Protein AF-A0A1R3J4M8-F1 (afdb_monomer)

Mean predicted aligned error: 1.96 Å

InterPro domains:
  IPR008146 Glutamine synthetase, catalytic domain [PS51987] (1-100)
  IPR014746 Glutamine synthetase/guanido kinase, catalytic domain [SSF55931] (4-96)
  IPR050292 Glutamine Synthetase [PTHR20852] (1-98)

Foldseek 3Di:
DADALALVLQVLLLVLCQVCLVVLLVQQDPPLCVVQCLPDLHHHSVDAAEDEVRSSHQKYDYPVCVVRSHDHIDRPSRDPRHDPVRNVVVSCCSSPPDDD

Solvent-accessible surface area (backbone atoms only — not comparable to full-atom values): 5507 Å² total; per-residue (Å²): 64,72,49,89,68,8,39,61,52,45,53,55,34,51,55,42,48,53,76,44,42,67,64,50,56,76,56,19,25,88,73,38,73,80,57,26,64,51,47,93,65,21,21,36,74,91,55,81,44,68,36,72,69,32,53,50,27,30,28,27,29,46,61,64,25,64,74,67,32,20,49,65,72,44,78,64,67,58,35,99,75,36,52,67,71,60,47,55,51,50,52,47,39,47,54,69,72,54,76,135

Secondary structure (DSSP, 8-state):
--STTHHHHHHHHHHHHHHTHHHHHHHS-TTGGGT-BS-TT--BTT---EEET-TTSSEEE-HHHHHHT---EEE----TT--HHHHHHHHHIIIII---

Nearest PDB structures (foldseek):
  2d3a-assembly1_A  TM=1.007E+00  e=2.610E-14  Zea mays
  7v4i-assembly1_D  TM=9.788E-01  e=6.530E-13  Camellia sinensis
  7v4h-assembly1_J  TM=9.639E-01  e=5.756E-13  Glycine max
  8ecy-assembly1_A  TM=9.749E-01  e=1.538E-09  Bos taurus
  2qc8-assembly1_H  TM=9.779E-01  e=1.746E-09  Homo sapiens

Sequence (100 aa):
MRNDGGYEIIKTAIEKLKLRHKEHISAYGEGNERRLTGKHETADINTFSWGVANRGASVRVGRDTEKDGKGYFEDRRPASNMDPYVVTSMIAETTILWKP

Organism: Corchorus capsularis (NCBI:txid210143)

Radius of gyration: 13.24 Å; Cα contacts (8 Å, |Δi|>4): 159; chains: 1; bounding box: 31×24×31 Å

Structure (mmCIF, N/CA/C/O backbone):
data_AF-A0A1R3J4M8-F1
#
_entry.id   AF-A0A1R3J4M8-F1
#
loop_
_atom_site.group_PDB
_atom_site.id
_atom_site.type_symbol
_atom_site.label_atom_id
_atom_site.label_alt_id
_atom_site.label_comp_id
_atom_site.label_asym_id
_atom_site.label_entity_id
_atom_site.label_seq_id
_atom_site.pdbx_PDB_ins_code
_atom_site.Cartn_x
_atom_site.Cartn_y
_atom_site.Cartn_z
_atom_site.occupancy
_atom_site.B_iso_or_equiv
_atom_site.auth_seq_id
_atom_site.auth_comp_id
_atom_site.auth_asym_id
_atom_site.auth_atom_id
_atom_site.pdbx_PDB_model_num
ATOM 1 N N . MET A 1 1 ? -8.096 -3.087 11.597 1.00 96.81 1 MET A N 1
ATOM 2 C CA . MET A 1 1 ? -8.469 -2.410 10.332 1.00 96.81 1 MET A CA 1
ATOM 3 C C . MET A 1 1 ? -9.950 -2.555 9.983 1.00 96.81 1 MET A C 1
ATOM 5 O O . MET A 1 1 ? -10.545 -1.550 9.630 1.00 96.81 1 MET A O 1
ATOM 9 N N . ARG A 1 2 ? -10.560 -3.751 10.065 1.00 98.06 2 ARG A N 1
ATOM 10 C CA . ARG A 1 2 ? -11.976 -3.959 9.674 1.00 98.06 2 ARG A CA 1
ATOM 11 C C . ARG A 1 2 ? -13.011 -3.844 10.802 1.00 98.06 2 ARG A C 1
ATOM 13 O O . ARG A 1 2 ? -14.194 -3.752 10.508 1.00 98.06 2 ARG A O 1
ATOM 20 N N . ASN A 1 3 ? -12.574 -3.841 12.059 1.00 98.12 3 ASN A N 1
ATOM 21 C CA . ASN A 1 3 ? -13.438 -3.570 13.214 1.00 98.12 3 ASN A CA 1
ATOM 22 C C . ASN A 1 3 ? -13.620 -2.057 13.408 1.00 98.12 3 ASN A C 1
ATOM 24 O O . ASN A 1 3 ? -12.887 -1.275 12.799 1.00 98.12 3 ASN A O 1
ATOM 28 N N . ASP A 1 4 ? -14.564 -1.657 14.260 1.00 97.44 4 ASP A N 1
ATOM 29 C CA . ASP A 1 4 ? -14.813 -0.249 14.595 1.00 97.44 4 ASP A CA 1
ATOM 30 C C . ASP A 1 4 ? -13.544 0.447 15.110 1.00 97.44 4 ASP A C 1
ATOM 32 O O . ASP A 1 4 ? -12.712 -0.160 15.787 1.00 97.44 4 ASP A O 1
ATOM 36 N N . GLY A 1 5 ? -13.353 1.708 14.708 1.00 96.38 5 GLY A N 1
ATOM 37 C CA . GLY A 1 5 ? -12.098 2.444 14.924 1.00 96.38 5 GLY A CA 1
ATOM 38 C C . GLY A 1 5 ? -10.929 1.961 14.052 1.00 96.38 5 GLY A C 1
ATOM 39 O O . GLY A 1 5 ? -9.786 2.384 14.225 1.00 96.38 5 GLY A O 1
ATOM 40 N N . GLY A 1 6 ? -11.186 1.065 13.097 1.00 98.44 6 GLY A N 1
ATOM 41 C CA . GLY A 1 6 ? -10.167 0.432 12.271 1.00 98.44 6 GLY A CA 1
ATOM 42 C C . GLY A 1 6 ? -9.396 1.374 11.346 1.00 98.44 6 GLY A C 1
ATOM 43 O O . GLY A 1 6 ? -8.296 1.004 10.927 1.00 98.44 6 GLY A O 1
ATOM 44 N N . TYR A 1 7 ? -9.925 2.565 11.055 1.00 98.44 7 TYR A N 1
ATOM 45 C CA . TYR A 1 7 ? -9.274 3.584 10.230 1.00 98.44 7 TYR A CA 1
ATOM 46 C C . TYR A 1 7 ? -7.986 4.133 10.853 1.00 98.44 7 TYR A C 1
ATOM 48 O O . TYR A 1 7 ? -7.004 4.328 10.138 1.00 98.44 7 TYR A O 1
ATOM 56 N N . GLU A 1 8 ? -7.920 4.279 12.177 1.00 98.38 8 GLU A N 1
ATOM 57 C CA . GLU A 1 8 ? -6.680 4.708 12.841 1.00 98.38 8 GLU A CA 1
ATOM 58 C C . GLU A 1 8 ? -5.584 3.646 12.706 1.00 98.38 8 GLU A C 1
ATOM 60 O O . GLU A 1 8 ? -4.439 3.961 12.392 1.00 98.38 8 GLU A O 1
ATOM 65 N N . ILE A 1 9 ? -5.953 2.363 12.788 1.00 98.44 9 ILE A N 1
ATOM 66 C CA . ILE A 1 9 ? -5.023 1.251 12.535 1.00 98.44 9 ILE A CA 1
ATOM 67 C C . ILE A 1 9 ? -4.537 1.247 11.077 1.00 98.44 9 ILE A C 1
ATOM 69 O O . ILE A 1 9 ? -3.382 0.908 10.817 1.00 98.44 9 ILE A O 1
ATOM 73 N N . ILE A 1 10 ? -5.394 1.629 10.122 1.00 98.81 10 ILE A N 1
ATOM 74 C CA . ILE A 1 10 ? -5.001 1.801 8.715 1.00 98.81 10 ILE A CA 1
ATOM 75 C C . ILE A 1 10 ? -3.952 2.911 8.597 1.00 98.81 10 ILE A C 1
ATOM 77 O O . ILE A 1 10 ? -2.893 2.665 8.025 1.00 98.81 10 ILE A O 1
ATOM 81 N N . LYS A 1 11 ? -4.192 4.093 9.179 1.00 98.56 11 LYS A N 1
ATOM 82 C CA . LYS A 1 11 ? -3.223 5.202 9.162 1.00 98.56 11 LYS A CA 1
ATOM 83 C C . LYS A 1 11 ? -1.886 4.795 9.781 1.00 98.56 11 LYS A C 1
ATOM 85 O O . LYS A 1 11 ? -0.847 5.007 9.165 1.00 98.56 11 LYS A O 1
ATOM 90 N N . THR A 1 12 ? -1.900 4.137 10.943 1.00 98.44 12 THR A N 1
ATOM 91 C CA . THR A 1 12 ? -0.673 3.638 11.585 1.00 98.44 12 THR A CA 1
ATOM 92 C C . THR A 1 12 ? 0.092 2.666 10.683 1.00 98.44 12 THR A C 1
ATOM 94 O O . THR A 1 12 ? 1.312 2.763 10.570 1.00 98.44 12 THR A O 1
ATOM 97 N N . ALA A 1 13 ? -0.600 1.741 10.012 1.00 98.69 13 ALA A N 1
ATOM 98 C CA . ALA A 1 13 ? 0.039 0.808 9.086 1.00 98.69 13 ALA A CA 1
ATOM 99 C C . ALA A 1 13 ? 0.655 1.518 7.869 1.00 98.69 13 ALA A C 1
ATOM 101 O O . ALA A 1 13 ? 1.761 1.170 7.455 1.00 98.69 13 ALA A O 1
ATOM 102 N N . ILE A 1 14 ? -0.022 2.533 7.326 1.00 98.69 14 ILE A N 1
ATOM 103 C CA . ILE A 1 14 ? 0.486 3.342 6.211 1.00 98.69 14 ILE A CA 1
ATOM 104 C C . ILE A 1 14 ? 1.747 4.115 6.619 1.00 98.69 14 ILE A C 1
ATOM 106 O O . ILE A 1 14 ? 2.715 4.129 5.859 1.00 98.69 14 ILE A O 1
ATOM 110 N N . GLU A 1 15 ? 1.789 4.692 7.824 1.00 98.50 15 GLU A N 1
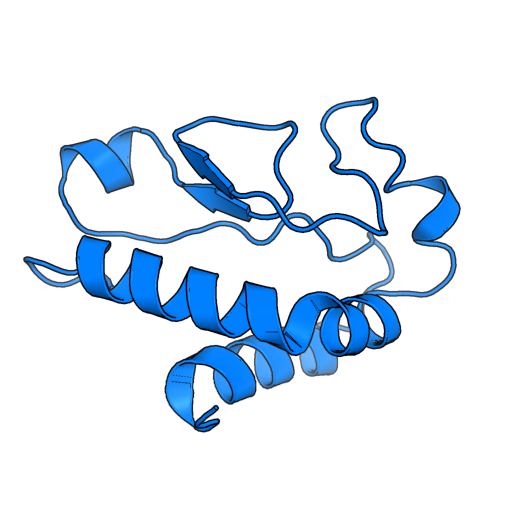ATOM 111 C CA . GLU A 1 15 ? 2.997 5.366 8.320 1.00 98.50 15 GLU A CA 1
ATOM 112 C C . GLU A 1 15 ? 4.173 4.391 8.480 1.00 98.50 15 GLU A C 1
ATOM 114 O O . GLU A 1 15 ? 5.297 4.727 8.114 1.00 98.50 15 GLU A O 1
ATOM 119 N N . LYS A 1 16 ? 3.942 3.143 8.911 1.00 98.75 16 LYS A N 1
ATOM 120 C CA . LYS A 1 16 ? 5.007 2.122 8.903 1.00 98.75 16 LYS A CA 1
ATOM 121 C C . LYS A 1 16 ? 5.507 1.809 7.486 1.00 98.75 16 LYS A C 1
ATOM 123 O O . LYS A 1 16 ? 6.713 1.722 7.268 1.00 98.75 16 LYS A O 1
ATOM 128 N N . LEU A 1 17 ? 4.603 1.679 6.510 1.00 98.75 17 LEU A N 1
ATOM 129 C CA . LEU A 1 17 ? 4.967 1.437 5.104 1.00 98.75 17 LEU A CA 1
ATOM 130 C C . LEU A 1 17 ? 5.767 2.593 4.490 1.00 98.75 17 LEU A C 1
ATOM 132 O O . LEU A 1 17 ? 6.622 2.352 3.635 1.00 98.75 17 LEU A O 1
ATOM 136 N N . LYS A 1 18 ? 5.505 3.830 4.924 1.00 98.62 18 LYS A N 1
ATOM 137 C CA . LYS A 1 18 ? 6.272 5.016 4.529 1.00 98.62 18 LYS A CA 1
ATOM 138 C C . LYS A 1 18 ? 7.728 4.921 4.976 1.00 98.62 18 LYS A C 1
ATOM 140 O O . LYS A 1 18 ? 8.620 5.238 4.194 1.00 98.62 18 LYS A O 1
ATOM 145 N N . LEU A 1 19 ? 7.967 4.462 6.206 1.00 98.56 19 LEU A N 1
ATOM 146 C CA . LEU A 1 19 ? 9.315 4.349 6.773 1.00 98.56 19 LEU A CA 1
ATOM 147 C C . LEU A 1 19 ? 10.178 3.311 6.050 1.00 98.56 19 LEU A C 1
ATOM 149 O O . LEU A 1 19 ? 11.378 3.520 5.924 1.00 98.56 19 LEU A O 1
ATOM 153 N N . ARG A 1 20 ? 9.568 2.239 5.528 1.00 98.56 20 ARG A N 1
ATOM 154 C CA . ARG A 1 20 ? 10.257 1.187 4.757 1.00 98.56 20 ARG A CA 1
ATOM 155 C C . ARG A 1 20 ? 10.020 1.287 3.246 1.00 98.56 20 ARG A C 1
ATOM 157 O O . ARG A 1 20 ? 9.977 0.284 2.533 1.00 98.56 20 ARG A O 1
ATOM 164 N N . HIS A 1 21 ? 9.767 2.494 2.731 1.00 98.56 21 HIS A N 1
ATOM 165 C CA . HIS A 1 21 ? 9.380 2.668 1.330 1.00 98.56 21 HIS A CA 1
ATOM 166 C C . HIS A 1 21 ? 10.425 2.110 0.354 1.00 98.56 21 HIS A C 1
ATOM 168 O O . HIS A 1 21 ? 10.050 1.406 -0.584 1.00 98.56 21 HIS A O 1
ATOM 174 N N . LYS A 1 22 ? 11.713 2.388 0.589 1.00 98.19 22 LYS A N 1
ATOM 175 C CA . LYS A 1 22 ? 12.807 1.977 -0.303 1.00 98.19 22 LYS A CA 1
ATOM 176 C C . LYS A 1 22 ? 12.970 0.459 -0.339 1.00 98.19 22 LYS A C 1
ATOM 178 O O . LYS A 1 22 ? 13.119 -0.117 -1.412 1.00 98.19 22 LYS A O 1
ATOM 183 N N . GLU A 1 23 ? 12.880 -0.180 0.821 1.00 98.38 23 GLU A N 1
ATOM 184 C CA . GLU A 1 23 ? 12.970 -1.627 0.989 1.00 98.38 23 GLU A CA 1
ATOM 185 C C . GLU A 1 23 ? 11.834 -2.317 0.234 1.00 98.38 23 GLU A C 1
ATOM 187 O O . GLU A 1 23 ? 12.085 -3.206 -0.577 1.00 98.38 23 GLU A O 1
ATOM 192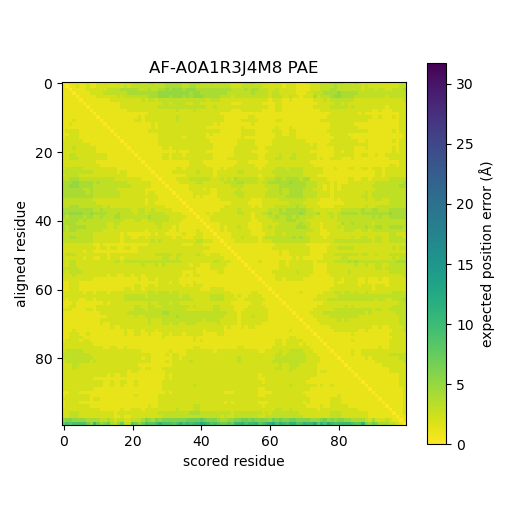 N N . HIS A 1 24 ? 10.597 -1.842 0.410 1.00 98.69 24 HIS A N 1
ATOM 193 C CA . HIS A 1 24 ? 9.451 -2.361 -0.335 1.00 98.69 24 HIS A CA 1
ATOM 194 C C . HIS A 1 24 ? 9.624 -2.174 -1.850 1.00 98.69 24 HIS A C 1
ATOM 196 O O . HIS A 1 24 ? 9.448 -3.131 -2.596 1.00 98.69 24 HIS A O 1
ATOM 202 N N . ILE A 1 25 ? 10.017 -0.983 -2.325 1.00 98.56 25 ILE A N 1
ATOM 203 C CA . ILE A 1 25 ? 10.211 -0.733 -3.765 1.00 98.56 25 ILE A CA 1
ATOM 204 C C . ILE A 1 25 ? 11.230 -1.699 -4.379 1.00 98.56 25 ILE A C 1
ATOM 206 O O . ILE A 1 25 ? 10.977 -2.216 -5.466 1.00 98.56 25 ILE A O 1
ATOM 210 N N . SER A 1 26 ? 12.324 -2.002 -3.672 1.00 98.12 26 SER A N 1
ATOM 211 C CA . SER A 1 26 ? 13.345 -2.942 -4.157 1.00 98.12 26 SER A CA 1
ATOM 212 C C . SER A 1 26 ? 12.825 -4.371 -4.370 1.00 98.12 26 SER A C 1
ATOM 214 O O . SER A 1 26 ? 13.367 -5.102 -5.192 1.00 98.12 26 SER A O 1
ATOM 216 N N . ALA A 1 27 ? 11.746 -4.752 -3.680 1.00 98.19 27 ALA A N 1
ATOM 217 C CA . ALA A 1 27 ? 11.124 -6.073 -3.761 1.00 98.19 27 ALA A CA 1
ATOM 218 C C . ALA A 1 27 ? 9.833 -6.100 -4.605 1.00 98.19 27 ALA A C 1
ATOM 220 O O . ALA A 1 27 ? 9.210 -7.147 -4.770 1.00 98.19 27 ALA A O 1
ATOM 221 N N . TYR A 1 28 ? 9.392 -4.955 -5.131 1.00 98.44 28 TYR A N 1
ATOM 222 C CA . TYR A 1 28 ? 8.072 -4.776 -5.751 1.00 98.44 28 TYR A CA 1
ATOM 223 C C . TYR A 1 28 ? 8.062 -5.000 -7.273 1.00 98.44 28 TYR A C 1
ATOM 225 O O . TYR A 1 28 ? 7.193 -4.477 -7.974 1.00 98.44 28 TYR A O 1
ATOM 233 N N . GLY A 1 29 ? 8.995 -5.817 -7.766 1.00 97.62 29 GLY A N 1
ATOM 234 C CA . GLY A 1 29 ? 9.151 -6.178 -9.175 1.00 97.62 29 GLY A CA 1
ATOM 235 C C . GLY A 1 29 ? 10.188 -5.322 -9.905 1.00 97.62 29 GLY A C 1
ATOM 236 O O . GLY A 1 29 ? 10.294 -4.114 -9.695 1.00 97.62 29 GLY A O 1
ATOM 237 N N . GLU A 1 30 ? 10.963 -5.962 -10.777 1.00 97.19 30 GLU A N 1
ATOM 238 C CA . GLU A 1 30 ? 12.005 -5.301 -11.566 1.00 97.19 30 GLU A CA 1
ATOM 239 C C . GLU A 1 30 ? 11.414 -4.405 -12.659 1.00 97.19 30 GLU A C 1
ATOM 241 O O . GLU A 1 30 ? 10.376 -4.715 -13.250 1.00 97.19 30 GLU A O 1
ATOM 246 N N . GLY A 1 31 ? 12.105 -3.308 -12.978 1.00 97.62 31 GLY A N 1
ATOM 247 C CA . GLY A 1 31 ? 11.696 -2.385 -14.037 1.00 97.62 31 GLY A CA 1
ATOM 248 C C . GLY A 1 31 ? 10.601 -1.392 -13.635 1.00 97.62 31 GLY A C 1
ATOM 249 O O . GLY A 1 31 ? 10.053 -0.691 -14.493 1.00 97.62 31 GLY A O 1
ATOM 250 N N . ASN A 1 32 ? 10.247 -1.346 -12.349 1.00 97.44 32 ASN A N 1
ATOM 251 C CA . ASN A 1 32 ? 9.155 -0.531 -11.828 1.00 97.44 32 ASN A CA 1
ATOM 252 C C . ASN A 1 32 ? 9.424 0.979 -11.963 1.00 97.44 32 ASN A C 1
ATOM 254 O O . ASN A 1 32 ? 8.477 1.761 -12.036 1.00 97.44 32 ASN A O 1
ATOM 258 N N . GLU A 1 33 ? 10.690 1.393 -12.085 1.00 96.88 33 GLU A N 1
ATOM 259 C CA . GLU A 1 33 ? 11.112 2.775 -12.347 1.00 96.88 33 GLU A CA 1
ATOM 260 C C . GLU A 1 33 ? 10.545 3.339 -13.655 1.00 96.88 33 GLU A C 1
ATOM 262 O O . GLU A 1 33 ? 10.314 4.541 -13.766 1.00 96.88 33 GLU A O 1
ATOM 267 N N . ARG A 1 34 ? 10.244 2.474 -14.633 1.00 97.44 34 ARG A N 1
ATOM 268 C CA . ARG A 1 34 ? 9.600 2.879 -15.892 1.00 97.44 34 ARG A CA 1
ATOM 269 C C . ARG A 1 34 ? 8.104 3.145 -15.732 1.00 97.44 34 ARG A C 1
ATOM 271 O O . ARG A 1 34 ? 7.515 3.832 -16.562 1.00 97.44 34 ARG A O 1
ATOM 278 N N . ARG A 1 35 ? 7.480 2.580 -14.691 1.00 98.06 35 ARG A N 1
ATOM 279 C CA . ARG A 1 35 ? 6.039 2.680 -14.422 1.00 98.06 35 ARG A CA 1
ATOM 280 C C . ARG A 1 35 ? 5.729 3.769 -13.397 1.00 98.06 35 ARG A C 1
ATOM 282 O O . ARG A 1 35 ? 4.866 4.603 -13.654 1.00 98.06 35 ARG A O 1
ATOM 289 N N . LEU A 1 36 ? 6.414 3.757 -12.253 1.00 98.06 36 LEU A N 1
ATOM 290 C CA . LEU A 1 36 ? 6.201 4.671 -11.126 1.00 98.06 36 LEU A CA 1
ATOM 291 C C . LEU A 1 36 ? 6.838 6.043 -11.387 1.00 98.06 36 LEU A C 1
ATOM 293 O O . LEU A 1 36 ? 7.890 6.385 -10.853 1.00 98.06 36 LEU A O 1
ATOM 297 N N . THR A 1 37 ? 6.185 6.826 -12.240 1.00 97.88 37 THR A N 1
ATOM 298 C CA . THR A 1 37 ? 6.699 8.110 -12.752 1.00 97.88 37 THR A CA 1
ATOM 299 C C . THR A 1 37 ? 5.947 9.327 -12.211 1.00 97.88 37 THR A C 1
ATOM 301 O O . THR A 1 37 ? 6.226 10.457 -12.609 1.00 97.88 37 THR A O 1
ATOM 304 N N . GLY A 1 38 ? 4.931 9.116 -11.368 1.00 96.38 38 GLY A N 1
ATOM 305 C CA . GLY A 1 38 ? 3.999 10.168 -10.940 1.00 96.38 38 GLY A CA 1
ATOM 306 C C . GLY A 1 38 ? 2.928 10.520 -11.984 1.00 96.38 38 GLY A C 1
ATOM 307 O O . GLY A 1 38 ? 2.051 11.343 -11.723 1.00 96.38 38 GLY A O 1
ATOM 308 N N . LYS A 1 39 ? 2.984 9.912 -13.176 1.00 96.19 39 LYS A N 1
ATOM 309 C CA . LYS A 1 39 ? 2.002 10.072 -14.259 1.00 96.19 39 LYS A CA 1
ATOM 310 C C . LYS A 1 39 ? 1.147 8.812 -14.392 1.00 96.19 39 LYS A C 1
ATOM 312 O O . LYS A 1 39 ? 1.455 7.776 -13.812 1.00 96.19 39 LYS A O 1
ATOM 317 N N . HIS A 1 40 ? 0.073 8.895 -15.175 1.00 96.62 40 HIS A N 1
ATOM 318 C CA . HIS A 1 40 ? -0.756 7.733 -15.535 1.00 96.62 40 HIS A CA 1
ATOM 319 C C . HIS A 1 40 ? -1.276 6.950 -14.319 1.00 96.62 40 HIS A C 1
ATOM 321 O O . HIS A 1 40 ? -1.191 5.728 -14.275 1.00 96.62 40 HIS A O 1
ATOM 327 N N . GLU A 1 41 ? -1.800 7.668 -13.319 1.00 96.19 41 GLU A N 1
ATOM 328 C CA . GLU A 1 41 ? -2.408 7.060 -12.123 1.00 96.19 41 GLU A CA 1
ATOM 329 C C . GLU A 1 41 ? -1.420 6.214 -11.298 1.00 96.19 41 GLU A C 1
ATOM 331 O O . GLU A 1 41 ? -1.794 5.218 -10.665 1.00 96.19 41 GLU A O 1
ATOM 336 N N . THR A 1 42 ? -0.156 6.643 -11.290 1.00 96.69 42 THR A N 1
ATOM 337 C CA . THR A 1 42 ? 0.923 6.110 -10.455 1.00 96.69 42 THR A CA 1
ATOM 338 C C . THR A 1 42 ? 1.582 7.226 -9.649 1.00 96.69 42 THR A C 1
ATOM 340 O O . THR A 1 42 ? 1.515 8.393 -10.033 1.00 96.69 42 THR A O 1
ATOM 343 N N . ALA A 1 43 ? 2.228 6.862 -8.541 1.00 97.31 43 ALA A N 1
ATOM 344 C CA . ALA A 1 43 ? 3.115 7.755 -7.800 1.00 97.31 43 ALA A CA 1
ATOM 345 C C . ALA A 1 43 ? 4.535 7.727 -8.387 1.00 97.31 43 ALA A C 1
ATOM 347 O O . ALA A 1 43 ? 4.891 6.795 -9.109 1.00 97.31 43 ALA A O 1
ATOM 348 N N . ASP A 1 44 ? 5.343 8.738 -8.073 1.00 97.88 44 ASP A N 1
ATOM 349 C CA . ASP A 1 44 ? 6.781 8.719 -8.353 1.00 97.88 44 ASP A CA 1
ATOM 350 C C . ASP A 1 44 ? 7.489 7.683 -7.457 1.00 97.88 44 ASP A C 1
ATOM 352 O O . ASP A 1 44 ? 7.145 7.522 -6.286 1.00 97.88 44 ASP A O 1
ATOM 356 N N . ILE A 1 45 ? 8.470 6.966 -8.013 1.00 98.31 45 ILE A N 1
ATOM 357 C CA . ILE A 1 45 ? 9.158 5.855 -7.337 1.00 98.31 45 ILE A CA 1
ATOM 358 C C . ILE A 1 45 ? 9.974 6.280 -6.110 1.00 98.31 45 ILE A C 1
ATOM 360 O O . ILE A 1 45 ? 10.261 5.440 -5.263 1.00 98.31 45 ILE A O 1
ATOM 364 N N . ASN A 1 46 ? 10.364 7.553 -6.009 1.00 97.62 46 ASN A N 1
ATOM 365 C CA . ASN A 1 46 ? 11.227 8.051 -4.937 1.00 97.62 46 ASN A CA 1
ATOM 366 C C . ASN A 1 46 ? 10.437 8.685 -3.788 1.00 97.62 46 ASN A C 1
ATOM 368 O O . ASN A 1 46 ? 11.009 8.990 -2.737 1.00 97.62 46 ASN A O 1
ATOM 372 N N . THR A 1 47 ? 9.139 8.913 -3.982 1.00 96.81 47 THR A N 1
ATOM 373 C CA . THR A 1 47 ? 8.283 9.607 -3.026 1.00 96.81 47 THR A CA 1
ATOM 374 C C . THR A 1 47 ? 7.169 8.696 -2.527 1.00 96.81 47 THR A C 1
ATOM 376 O O . THR A 1 47 ? 6.465 8.023 -3.279 1.00 96.81 47 THR A O 1
ATOM 379 N N . PHE A 1 48 ? 6.970 8.696 -1.209 1.00 98.69 48 PHE A N 1
ATOM 380 C CA . PHE A 1 48 ? 5.830 8.025 -0.602 1.00 98.69 48 PHE A CA 1
ATOM 381 C C . PHE A 1 48 ? 4.704 9.029 -0.364 1.00 98.69 48 PHE A C 1
ATOM 383 O O . PHE A 1 48 ? 4.886 10.032 0.326 1.00 98.69 48 PHE A O 1
ATOM 390 N N . SER A 1 49 ? 3.520 8.724 -0.883 1.00 98.38 49 SER A N 1
ATOM 391 C CA . SER A 1 49 ? 2.302 9.492 -0.642 1.00 98.38 49 SER A CA 1
ATOM 392 C C . SER A 1 49 ? 1.112 8.567 -0.413 1.00 98.38 49 SER A C 1
ATOM 394 O O . SER A 1 49 ? 1.059 7.445 -0.922 1.00 98.38 49 SER A O 1
ATOM 396 N N . TRP A 1 50 ? 0.127 9.046 0.341 1.00 98.69 50 TRP A N 1
ATOM 397 C CA . TRP A 1 50 ? -1.154 8.369 0.473 1.00 98.69 50 TRP A CA 1
ATOM 398 C C . TRP A 1 50 ? -2.304 9.373 0.476 1.00 98.69 50 TRP A C 1
ATOM 400 O O . TRP A 1 50 ? -2.107 10.553 0.764 1.00 98.69 50 TRP A O 1
ATOM 410 N N . GLY A 1 51 ? -3.506 8.920 0.124 1.00 98.12 51 GLY A N 1
ATOM 411 C CA . GLY A 1 51 ? -4.691 9.769 0.187 1.00 98.12 51 GLY A CA 1
ATOM 412 C C . GLY A 1 51 ? -5.998 9.027 -0.060 1.00 98.12 51 GLY A C 1
ATOM 413 O O . GLY A 1 51 ? -6.022 7.906 -0.582 1.00 98.12 51 GLY A O 1
ATOM 414 N N . VAL A 1 52 ? -7.102 9.679 0.298 1.00 98.38 52 VAL A N 1
ATOM 415 C CA . VAL A 1 52 ? -8.446 9.138 0.085 1.00 98.38 52 VAL A CA 1
ATOM 416 C C . VAL A 1 52 ? -8.885 9.373 -1.353 1.00 98.38 52 VAL A C 1
ATOM 418 O O . VAL A 1 52 ? -8.769 10.476 -1.882 1.00 98.38 52 VAL A O 1
ATOM 421 N N . ALA A 1 53 ? -9.343 8.308 -2.015 1.00 97.25 53 ALA A N 1
ATOM 422 C CA . ALA A 1 53 ? -9.690 8.281 -3.438 1.00 97.25 53 ALA A CA 1
ATOM 423 C C . ALA A 1 53 ? -8.595 8.790 -4.396 1.00 97.25 53 ALA A C 1
ATOM 425 O O . ALA A 1 53 ? -8.864 9.000 -5.580 1.00 97.25 53 ALA A O 1
ATOM 426 N N . ASN A 1 54 ? -7.352 8.926 -3.931 1.00 97.62 54 ASN A N 1
ATOM 427 C CA . ASN A 1 54 ? -6.259 9.436 -4.743 1.00 97.62 54 ASN A CA 1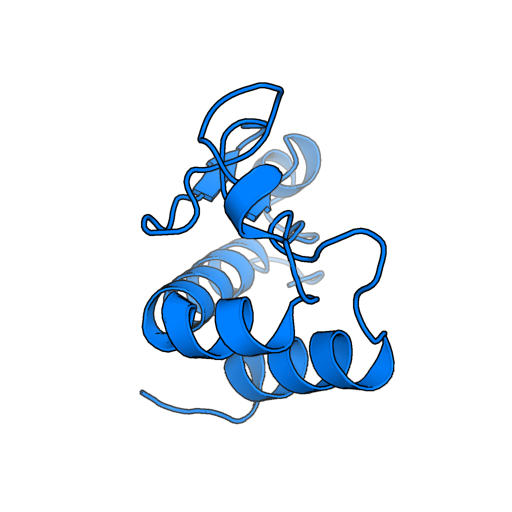
ATOM 428 C C . ASN A 1 54 ? -5.585 8.299 -5.526 1.00 97.62 54 ASN A C 1
ATOM 430 O O . ASN A 1 54 ? -4.827 7.507 -4.970 1.00 97.62 54 ASN A O 1
ATOM 434 N N . ARG A 1 55 ? -5.848 8.228 -6.837 1.00 97.50 55 ARG A N 1
ATOM 435 C CA . ARG A 1 55 ? -5.169 7.292 -7.752 1.00 97.50 55 ARG A CA 1
ATOM 436 C C . ARG A 1 55 ? -3.764 7.755 -8.170 1.00 97.50 55 ARG A C 1
ATOM 438 O O . ARG A 1 55 ? -3.077 7.022 -8.855 1.00 97.50 55 ARG A O 1
ATOM 445 N N . GLY A 1 56 ? -3.310 8.946 -7.805 1.00 97.81 56 GLY A N 1
ATOM 446 C CA . GLY A 1 56 ? -1.910 9.349 -7.996 1.00 97.81 56 GLY A CA 1
ATOM 447 C C . GLY A 1 56 ? -1.001 8.948 -6.832 1.00 97.81 56 GLY A C 1
ATOM 448 O O . GLY A 1 56 ? 0.210 9.096 -6.926 1.00 97.81 56 GLY A O 1
ATOM 449 N N . ALA A 1 57 ? -1.569 8.468 -5.722 1.00 98.38 57 ALA A N 1
ATOM 450 C CA . ALA A 1 57 ? -0.816 8.172 -4.512 1.00 98.38 57 ALA A CA 1
ATOM 451 C C . ALA A 1 57 ? -0.203 6.765 -4.515 1.00 98.38 5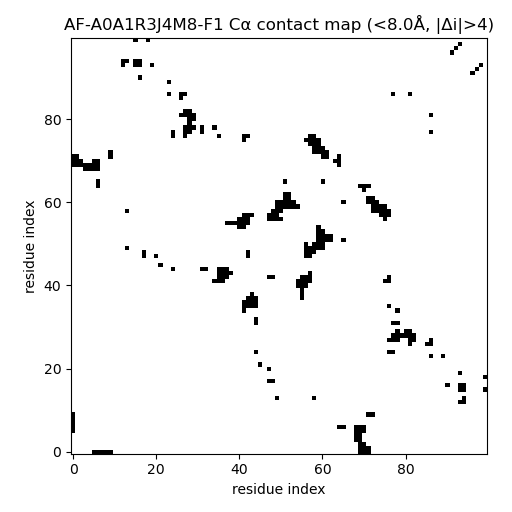7 ALA A C 1
ATOM 453 O O . ALA A 1 57 ? -0.707 5.848 -5.172 1.00 98.38 57 ALA A O 1
ATOM 454 N N . SER A 1 58 ? 0.859 6.588 -3.724 1.00 98.69 58 SER A N 1
ATOM 455 C CA . SER A 1 58 ? 1.515 5.293 -3.516 1.00 98.69 58 SER A CA 1
ATOM 456 C C . SER A 1 58 ? 0.575 4.309 -2.809 1.00 98.69 58 SER A C 1
ATOM 458 O O . SER A 1 58 ? 0.499 3.142 -3.191 1.00 98.69 58 SER A O 1
ATOM 460 N N . VAL A 1 59 ? -0.172 4.794 -1.812 1.00 98.81 59 VAL A N 1
ATOM 461 C CA . VAL A 1 59 ? -1.234 4.050 -1.121 1.00 98.81 59 VAL A CA 1
ATOM 462 C C . VAL A 1 59 ? -2.562 4.799 -1.224 1.00 98.81 59 VAL A C 1
ATOM 464 O O . VAL A 1 59 ? -2.637 6.001 -0.970 1.00 98.81 59 VAL A O 1
ATOM 467 N N . ARG A 1 60 ? -3.640 4.090 -1.561 1.00 98.75 60 ARG A N 1
ATOM 468 C CA . ARG A 1 60 ? -4.991 4.657 -1.648 1.00 98.75 60 ARG A CA 1
ATOM 469 C C . ARG A 1 60 ? -5.889 4.095 -0.554 1.00 98.75 60 ARG A C 1
ATOM 471 O O . ARG A 1 60 ? -5.908 2.891 -0.324 1.00 98.75 60 ARG A O 1
ATOM 478 N N . VAL A 1 61 ? -6.699 4.953 0.060 1.00 98.81 61 VAL A N 1
ATOM 479 C CA . VAL A 1 61 ? -7.843 4.528 0.883 1.00 98.81 61 VAL A CA 1
ATOM 480 C C . VAL A 1 61 ? -9.140 4.864 0.145 1.00 98.81 61 VAL A C 1
ATOM 482 O O . VAL A 1 61 ? -9.265 5.939 -0.444 1.00 98.81 61 VAL A O 1
ATOM 485 N N . GLY A 1 62 ? -10.094 3.933 0.102 1.00 98.44 62 GLY A N 1
ATOM 486 C CA . GLY A 1 62 ? -11.386 4.151 -0.558 1.00 98.44 62 GLY A CA 1
ATOM 487 C C . GLY A 1 62 ? -12.281 5.127 0.214 1.00 98.44 62 GLY A C 1
ATOM 488 O O . GLY A 1 62 ? -12.193 5.194 1.439 1.00 98.44 62 GLY A O 1
ATOM 489 N N . ARG A 1 63 ? -13.177 5.846 -0.485 1.00 98.31 63 ARG A N 1
ATOM 490 C CA . ARG A 1 63 ? -14.153 6.747 0.166 1.00 98.31 63 ARG A CA 1
ATOM 491 C C . ARG A 1 63 ? -15.032 6.010 1.169 1.00 98.31 63 ARG A C 1
ATOM 493 O O . ARG A 1 63 ? -15.289 6.546 2.236 1.00 98.31 63 ARG A O 1
ATOM 500 N N . ASP A 1 64 ? -15.432 4.782 0.853 1.00 98.25 64 ASP A N 1
ATOM 501 C CA . ASP A 1 64 ? -16.271 3.986 1.751 1.00 98.25 64 ASP A CA 1
ATOM 502 C C . ASP A 1 64 ? -15.517 3.608 3.032 1.00 98.25 64 ASP A C 1
ATOM 504 O O . ASP A 1 64 ? -16.061 3.726 4.120 1.00 98.25 64 ASP A O 1
ATOM 508 N N . THR A 1 65 ? -14.225 3.265 2.939 1.00 98.50 65 THR A N 1
ATOM 509 C CA . THR A 1 65 ? -13.398 2.990 4.130 1.00 98.50 65 THR A CA 1
ATOM 510 C C . THR A 1 65 ? -13.197 4.229 5.004 1.00 98.50 65 THR A C 1
ATOM 512 O O . THR A 1 65 ? -13.210 4.108 6.227 1.00 98.50 65 THR A O 1
ATOM 515 N N . GLU A 1 66 ? -13.005 5.408 4.402 1.00 98.19 66 GLU A N 1
ATOM 516 C CA . GLU A 1 66 ? -12.948 6.664 5.163 1.00 98.19 66 GLU A CA 1
ATOM 517 C C . GLU A 1 66 ? -14.293 6.947 5.843 1.00 98.19 66 GLU A C 1
ATOM 519 O O . GLU A 1 66 ? -14.330 7.181 7.050 1.00 98.19 66 GLU A O 1
ATOM 524 N N . LYS A 1 67 ? -15.391 6.878 5.081 1.00 98.06 67 LYS A N 1
ATOM 525 C CA . LYS A 1 67 ? -16.753 7.140 5.557 1.00 98.06 67 LYS A CA 1
ATOM 526 C C . LYS A 1 67 ? -17.156 6.209 6.702 1.00 98.06 67 LYS A C 1
ATOM 528 O O . LYS A 1 67 ? -17.733 6.671 7.681 1.00 98.06 67 LYS A O 1
ATOM 533 N N . ASP A 1 68 ? -16.846 4.921 6.586 1.00 98.31 68 ASP A N 1
ATOM 534 C CA . ASP A 1 68 ? -17.238 3.902 7.562 1.00 98.31 68 ASP A CA 1
ATOM 535 C C . ASP A 1 68 ? -16.273 3.825 8.759 1.00 98.31 68 ASP A C 1
ATOM 537 O O . ASP A 1 68 ? -16.528 3.098 9.722 1.00 98.31 68 ASP A O 1
ATOM 541 N N . GLY A 1 69 ? -15.136 4.532 8.713 1.00 98.50 69 GLY A N 1
ATOM 542 C CA . GLY A 1 69 ? -14.125 4.514 9.772 1.00 98.50 69 GLY A CA 1
ATOM 543 C C . GLY A 1 69 ? -13.432 3.155 9.963 1.00 98.50 69 GLY A C 1
ATOM 544 O O . GLY A 1 69 ? -12.777 2.928 10.986 1.00 98.50 69 GLY A O 1
ATOM 545 N N . LYS A 1 70 ? -13.561 2.239 8.995 1.00 98.69 70 LYS A N 1
ATOM 546 C CA . LYS A 1 70 ? -12.978 0.888 8.987 1.00 98.69 70 LYS A CA 1
ATOM 547 C C . LYS A 1 70 ? -12.980 0.306 7.573 1.00 98.69 70 LYS A C 1
ATOM 549 O O . LYS A 1 70 ? -13.786 0.692 6.737 1.00 98.69 70 LYS A O 1
ATOM 554 N N . GLY A 1 71 ? -12.086 -0.644 7.297 1.00 98.62 71 GLY A N 1
ATOM 555 C CA . GLY A 1 71 ? -12.000 -1.276 5.977 1.00 98.62 71 GLY A CA 1
ATOM 556 C C . GLY A 1 71 ? -10.589 -1.720 5.609 1.00 98.62 71 GLY A C 1
ATOM 557 O O . GLY A 1 71 ? -9.983 -2.521 6.329 1.00 98.62 71 GLY A O 1
ATOM 558 N N . TYR A 1 72 ? -10.088 -1.232 4.471 1.00 98.75 72 TYR A N 1
ATOM 559 C CA . TYR A 1 72 ? -8.773 -1.575 3.923 1.00 98.75 72 TYR A CA 1
ATOM 560 C C . TYR A 1 72 ? -8.115 -0.394 3.188 1.00 98.75 72 TYR A C 1
ATOM 562 O O . TYR A 1 72 ? -8.766 0.586 2.832 1.00 98.75 72 TYR A O 1
ATOM 570 N N . PHE A 1 73 ? -6.811 -0.509 2.941 1.00 98.75 73 PHE A N 1
ATOM 571 C CA . PHE A 1 73 ? -6.065 0.356 2.027 1.00 98.75 73 PHE A CA 1
ATOM 572 C C . PHE A 1 73 ? -5.522 -0.472 0.856 1.00 98.75 73 PHE A C 1
ATOM 574 O O . PHE A 1 73 ? -5.474 -1.700 0.918 1.00 98.75 73 PHE A O 1
ATOM 581 N N . GLU A 1 74 ? -5.110 0.203 -0.207 1.00 98.81 74 GLU A N 1
ATOM 582 C CA . GLU A 1 74 ? -4.570 -0.385 -1.430 1.00 98.81 74 GLU A CA 1
ATOM 583 C C . GLU A 1 74 ? -3.139 0.119 -1.638 1.00 98.81 74 GLU A C 1
ATOM 585 O O . GLU A 1 74 ? -2.932 1.314 -1.852 1.00 98.81 74 GLU A O 1
ATOM 590 N N . ASP A 1 75 ? -2.152 -0.777 -1.583 1.00 98.81 75 ASP A N 1
ATOM 591 C CA . ASP A 1 75 ? -0.773 -0.469 -1.975 1.00 98.81 75 ASP A CA 1
ATOM 592 C C . ASP A 1 75 ? -0.635 -0.591 -3.497 1.00 98.81 75 ASP A C 1
ATOM 594 O O . ASP A 1 75 ? -0.800 -1.670 -4.061 1.00 98.81 75 ASP A O 1
ATOM 598 N N . ARG A 1 76 ? -0.358 0.529 -4.171 1.00 98.69 76 ARG A N 1
ATOM 599 C CA . ARG A 1 76 ? -0.363 0.649 -5.644 1.00 98.69 76 ARG A CA 1
ATOM 600 C C . ARG A 1 76 ? 1.046 0.638 -6.241 1.00 98.69 76 ARG A C 1
ATOM 602 O O . ARG A 1 76 ? 1.240 0.821 -7.448 1.00 98.69 76 ARG A O 1
ATOM 609 N N . ARG A 1 77 ? 2.045 0.452 -5.378 1.00 98.69 77 ARG A N 1
ATOM 610 C CA . ARG A 1 77 ? 3.464 0.413 -5.729 1.00 98.69 77 ARG A CA 1
ATOM 611 C C . ARG A 1 77 ? 3.930 -0.909 -6.352 1.00 98.69 77 ARG A C 1
ATOM 613 O O . ARG A 1 77 ? 4.874 -0.820 -7.135 1.00 98.69 77 ARG A O 1
ATOM 620 N N . PRO A 1 78 ? 3.350 -2.095 -6.083 1.00 98.75 78 PRO A N 1
ATOM 621 C CA . PRO A 1 78 ? 3.799 -3.317 -6.748 1.00 98.75 78 PRO A CA 1
ATOM 622 C C . PRO A 1 78 ? 3.613 -3.266 -8.271 1.00 98.75 78 PRO A C 1
ATOM 624 O O . PRO A 1 78 ? 2.597 -2.771 -8.763 1.00 98.75 78 PRO A O 1
ATOM 627 N N . ALA A 1 79 ? 4.615 -3.727 -9.019 1.00 98.44 79 ALA A N 1
ATOM 628 C CA . ALA A 1 79 ? 4.553 -3.873 -10.471 1.00 98.44 79 ALA A CA 1
ATOM 629 C C . ALA A 1 79 ? 3.747 -5.117 -10.876 1.00 98.44 79 ALA A C 1
ATOM 631 O O . ALA A 1 79 ? 3.498 -5.998 -10.064 1.00 98.44 79 ALA A O 1
ATOM 632 N N . SER A 1 80 ? 3.365 -5.234 -12.149 1.00 98.00 80 SER A N 1
ATOM 633 C CA . SER A 1 80 ? 2.605 -6.392 -12.649 1.00 98.00 80 SER A CA 1
ATOM 634 C C . SER A 1 80 ? 3.368 -7.722 -12.584 1.00 98.00 80 SER A C 1
ATOM 636 O O . SER A 1 80 ? 2.743 -8.776 -12.579 1.00 98.00 80 SER A O 1
ATOM 638 N N . ASN A 1 81 ? 4.700 -7.678 -12.534 1.00 98.44 81 ASN A N 1
ATOM 639 C CA . ASN A 1 81 ? 5.597 -8.828 -12.401 1.00 98.44 81 ASN A CA 1
ATOM 640 C C . ASN A 1 81 ? 6.027 -9.095 -10.947 1.00 98.44 81 ASN A C 1
ATOM 642 O O . ASN A 1 81 ? 6.997 -9.820 -10.735 1.00 98.44 81 ASN A O 1
ATOM 646 N N . MET A 1 82 ? 5.373 -8.482 -9.953 1.00 98.56 82 MET A N 1
ATOM 647 C CA . MET A 1 82 ? 5.702 -8.720 -8.547 1.00 98.56 82 MET A CA 1
ATOM 648 C C . MET A 1 82 ? 5.556 -10.202 -8.160 1.00 98.56 82 MET A C 1
ATOM 650 O O . MET A 1 82 ? 4.6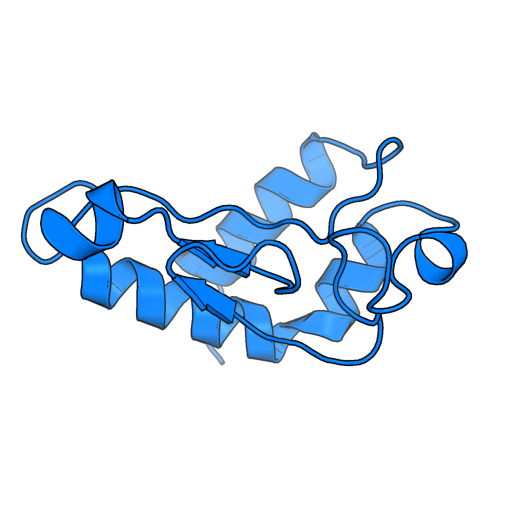31 -10.880 -8.609 1.00 98.56 82 MET A O 1
ATOM 654 N N . ASP A 1 83 ? 6.414 -10.686 -7.260 1.00 98.62 83 ASP A N 1
ATOM 655 C CA . ASP A 1 83 ? 6.209 -11.987 -6.620 1.00 98.62 83 ASP A CA 1
ATOM 656 C C . ASP A 1 83 ? 5.166 -11.846 -5.487 1.00 98.62 83 ASP A C 1
ATOM 658 O O . ASP A 1 83 ? 5.409 -11.114 -4.514 1.00 98.62 83 ASP A O 1
ATOM 662 N N . PRO A 1 84 ? 4.000 -12.521 -5.571 1.00 98.56 84 PRO A N 1
ATOM 663 C CA . PRO A 1 84 ? 2.953 -12.443 -4.554 1.00 98.56 84 PRO A CA 1
ATOM 664 C C . PRO A 1 84 ? 3.399 -12.899 -3.172 1.00 98.56 84 PRO A C 1
ATOM 666 O O . PRO A 1 84 ? 2.955 -12.308 -2.186 1.00 98.56 84 PRO A O 1
ATOM 669 N N . TYR A 1 85 ? 4.283 -13.886 -3.065 1.00 98.75 85 TYR A N 1
ATOM 670 C CA . TYR A 1 85 ? 4.766 -14.356 -1.771 1.00 98.75 85 TYR A CA 1
ATOM 671 C C . TYR A 1 85 ? 5.635 -13.301 -1.095 1.00 98.75 85 TYR A C 1
ATOM 673 O O . TYR A 1 85 ? 5.466 -13.028 0.096 1.00 98.75 85 TYR A O 1
ATOM 681 N N . VAL A 1 86 ? 6.509 -12.647 -1.860 1.00 98.62 86 VAL A N 1
ATOM 682 C CA . VAL A 1 86 ? 7.395 -11.596 -1.348 1.00 98.62 86 VAL A CA 1
ATOM 683 C C . VAL A 1 86 ? 6.593 -10.374 -0.909 1.00 98.62 86 VAL A C 1
ATOM 685 O O . VAL A 1 86 ? 6.706 -9.934 0.232 1.00 98.62 86 VAL A O 1
ATOM 688 N N . VAL A 1 87 ? 5.734 -9.834 -1.775 1.00 98.75 87 VAL A N 1
ATOM 689 C CA . VAL A 1 87 ? 5.007 -8.592 -1.462 1.00 98.75 87 VAL A CA 1
ATOM 690 C C . VAL A 1 87 ? 4.029 -8.780 -0.306 1.00 98.75 87 VAL A C 1
ATOM 692 O O . VAL A 1 87 ? 3.976 -7.940 0.592 1.00 98.75 87 VAL A O 1
ATOM 695 N N . THR A 1 88 ? 3.256 -9.871 -0.293 1.00 98.75 88 THR A N 1
ATOM 696 C CA . THR A 1 88 ? 2.249 -10.078 0.762 1.00 98.75 88 THR A CA 1
ATOM 697 C C . THR A 1 88 ? 2.890 -10.309 2.127 1.00 98.75 88 THR A C 1
ATOM 699 O O . THR A 1 88 ? 2.444 -9.713 3.111 1.00 98.75 88 THR A O 1
ATOM 702 N N . SER A 1 89 ? 3.964 -11.105 2.192 1.00 98.62 89 SER A N 1
ATOM 703 C CA . SER A 1 89 ? 4.700 -11.33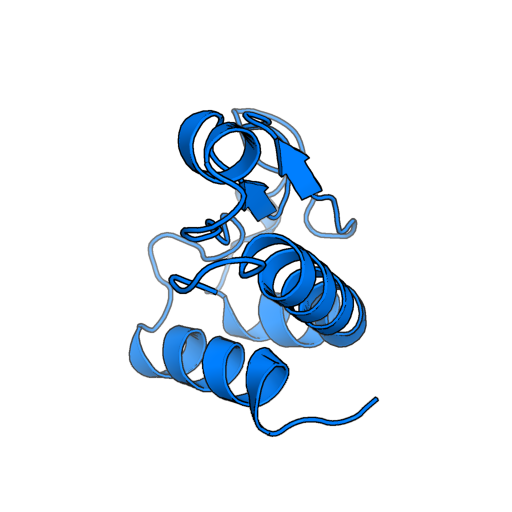1 3.438 1.00 98.62 89 SER A CA 1
ATOM 704 C C . SER A 1 89 ? 5.365 -10.051 3.941 1.00 98.62 89 SER A C 1
ATOM 706 O O . SER A 1 89 ? 5.233 -9.733 5.120 1.00 98.62 89 SER A O 1
ATOM 708 N N . MET A 1 90 ? 5.972 -9.255 3.058 1.00 98.62 90 MET A N 1
ATOM 709 C CA . MET A 1 90 ? 6.632 -8.003 3.433 1.00 98.62 90 MET A CA 1
ATOM 710 C C . MET A 1 90 ? 5.642 -6.933 3.921 1.00 98.62 90 MET A C 1
ATOM 712 O O . MET A 1 90 ? 5.924 -6.216 4.883 1.00 98.62 90 MET A O 1
ATOM 716 N N . ILE A 1 91 ? 4.447 -6.835 3.319 1.00 98.81 91 ILE A N 1
ATOM 717 C CA . ILE A 1 91 ? 3.370 -5.971 3.837 1.00 98.81 91 ILE A CA 1
ATOM 718 C C . ILE A 1 91 ? 2.971 -6.411 5.249 1.00 98.81 91 ILE A C 1
ATOM 720 O O . ILE A 1 91 ? 2.862 -5.566 6.143 1.00 98.81 91 ILE A O 1
ATOM 724 N N . ALA A 1 92 ? 2.765 -7.711 5.473 1.00 98.69 92 ALA A N 1
ATOM 725 C CA . ALA A 1 92 ? 2.402 -8.233 6.788 1.00 98.69 92 ALA A CA 1
ATOM 726 C C . ALA A 1 92 ? 3.515 -7.997 7.823 1.00 98.69 92 ALA A C 1
ATOM 728 O O . ALA A 1 92 ? 3.239 -7.516 8.920 1.00 98.69 92 ALA A O 1
ATOM 729 N N . GLU A 1 93 ? 4.771 -8.262 7.465 1.00 98.75 93 GLU A N 1
ATOM 730 C CA . GLU A 1 93 ? 5.935 -8.039 8.322 1.00 98.75 93 GLU A CA 1
ATOM 731 C C . GLU A 1 93 ? 6.016 -6.573 8.760 1.00 98.75 93 GLU A C 1
ATOM 733 O O . GLU A 1 93 ? 6.001 -6.289 9.958 1.00 98.75 93 GLU A O 1
ATOM 738 N N . THR A 1 94 ? 6.018 -5.635 7.808 1.00 98.75 94 THR A N 1
ATOM 739 C CA . THR A 1 94 ? 6.137 -4.201 8.098 1.00 98.75 94 THR A CA 1
ATOM 740 C C . THR A 1 94 ? 4.960 -3.674 8.916 1.00 98.75 94 THR A C 1
ATOM 742 O O . THR A 1 94 ? 5.143 -2.834 9.796 1.00 98.75 94 THR A O 1
ATOM 745 N N . THR A 1 95 ? 3.741 -4.153 8.662 1.00 98.50 95 THR A N 1
ATOM 746 C CA . THR A 1 95 ? 2.547 -3.614 9.329 1.00 98.50 95 THR A CA 1
ATOM 747 C C . THR A 1 95 ? 2.278 -4.249 10.697 1.00 98.50 95 THR A C 1
ATOM 749 O O . THR A 1 95 ? 1.824 -3.544 11.604 1.00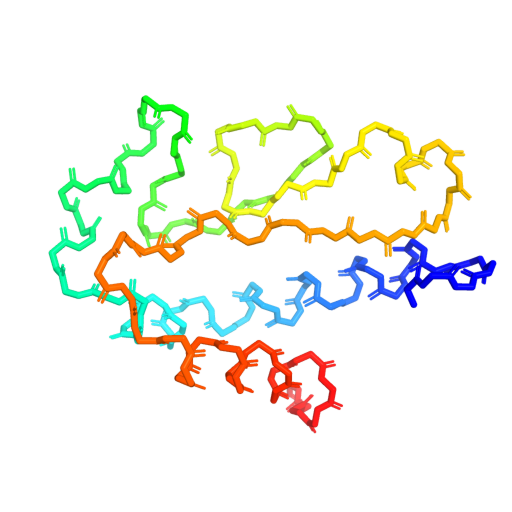 98.50 95 THR A O 1
ATOM 752 N N . ILE A 1 96 ? 2.616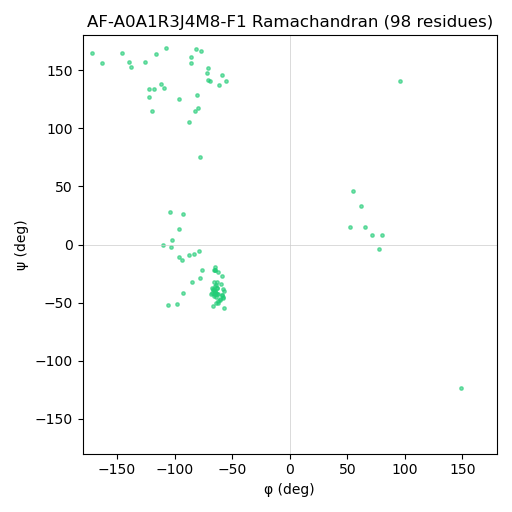 -5.528 10.894 1.00 98.19 96 ILE A N 1
ATOM 753 C CA . ILE A 1 96 ? 2.268 -6.304 12.096 1.00 98.19 96 ILE A CA 1
ATOM 754 C C . ILE A 1 96 ? 3.478 -6.521 13.012 1.00 98.19 96 ILE A C 1
ATOM 756 O O . ILE A 1 96 ? 3.391 -6.234 14.205 1.00 9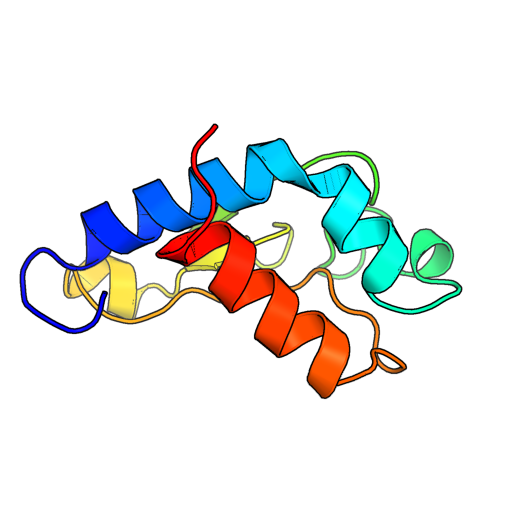8.19 96 ILE A O 1
ATOM 760 N N . LEU A 1 97 ? 4.589 -7.031 12.476 1.00 98.19 97 LEU A N 1
ATOM 761 C CA . LEU A 1 97 ? 5.707 -7.555 13.273 1.00 98.19 97 LEU A CA 1
ATOM 762 C C . LEU A 1 97 ? 6.783 -6.501 13.538 1.00 98.19 97 LEU A C 1
ATOM 764 O O . LEU A 1 97 ? 7.304 -6.397 14.649 1.00 98.19 97 LEU A O 1
ATOM 768 N N . TRP A 1 98 ? 7.101 -5.713 12.516 1.00 98.12 98 TRP A N 1
ATOM 769 C CA . TRP A 1 98 ? 8.161 -4.722 12.565 1.00 98.12 98 TRP A CA 1
ATOM 770 C C . TRP A 1 98 ? 7.794 -3.534 13.464 1.00 98.12 98 TRP A C 1
ATOM 772 O O . TRP A 1 98 ? 6.647 -3.050 13.498 1.00 98.12 98 TRP A O 1
ATOM 782 N N . LYS A 1 99 ? 8.808 -3.060 14.190 1.00 94.00 99 LYS A N 1
ATOM 783 C CA . LYS A 1 99 ? 8.769 -1.884 15.056 1.00 94.00 99 LYS A CA 1
ATOM 784 C C . LYS A 1 99 ? 9.863 -0.913 14.577 1.00 94.00 99 LYS A C 1
ATOM 786 O O . LYS A 1 99 ? 10.989 -1.384 14.417 1.00 94.00 99 LYS A O 1
ATOM 791 N N . PRO A 1 100 ? 9.519 0.360 14.305 1.00 87.19 100 PRO A N 1
ATOM 792 C CA . PRO A 1 100 ? 10.484 1.399 13.950 1.00 87.19 100 PRO A CA 1
ATOM 793 C C . PRO A 1 100 ? 11.569 1.614 15.000 1.00 87.19 100 PRO A C 1
ATOM 795 O O . PRO A 1 100 ? 11.275 1.378 16.196 1.00 87.19 100 PRO A O 1
#

pLDDT: mean 98.04, std 1.34, range [87.19, 98.81]